Protein AF-A0A7V0WWK1-F1 (afdb_monomer)

Radius of gyration: 15.87 Å; Cα contacts (8 Å, |Δi|>4): 48; chains: 1; bounding box: 33×37×34 Å

Structure (mmCIF, N/CA/C/O backbone):
data_AF-A0A7V0WWK1-F1
#
_entry.id   AF-A0A7V0WWK1-F1
#
loop_
_atom_site.group_PDB
_atom_site.id
_atom_site.type_symbol
_atom_site.label_atom_id
_atom_site.label_alt_id
_atom_site.label_comp_id
_atom_site.label_asym_id
_atom_site.label_entity_id
_atom_site.label_seq_id
_atom_site.pdbx_PDB_ins_code
_atom_site.Cartn_x
_atom_site.Cartn_y
_atom_site.Cartn_z
_atom_site.occupancy
_atom_site.B_iso_or_equiv
_atom_site.auth_seq_id
_atom_site.auth_comp_id
_atom_site.auth_asym_id
_atom_site.auth_atom_id
_atom_site.pdbx_PDB_model_num
ATOM 1 N N . MET A 1 1 ? 6.392 -11.958 -15.839 1.00 53.50 1 MET A N 1
ATOM 2 C CA . MET A 1 1 ? 5.020 -11.623 -15.401 1.00 53.50 1 MET A CA 1
ATOM 3 C C . MET A 1 1 ? 5.104 -10.269 -14.720 1.00 53.50 1 MET A C 1
ATOM 5 O O . MET A 1 1 ? 5.852 -10.168 -13.760 1.00 53.50 1 MET A O 1
ATOM 9 N N . ALA A 1 2 ? 4.461 -9.237 -15.269 1.00 75.31 2 ALA A N 1
ATOM 10 C CA . ALA A 1 2 ? 4.478 -7.888 -14.700 1.00 75.31 2 ALA A CA 1
ATOM 11 C C . ALA A 1 2 ? 3.256 -7.712 -13.789 1.00 75.31 2 ALA A C 1
ATOM 13 O O . ALA A 1 2 ? 2.148 -8.085 -14.176 1.00 75.31 2 ALA A O 1
ATOM 14 N N . ALA A 1 3 ? 3.459 -7.199 -12.577 1.00 78.12 3 ALA A N 1
ATOM 15 C CA . ALA A 1 3 ? 2.368 -6.890 -11.658 1.00 78.12 3 ALA A CA 1
ATOM 16 C C . ALA A 1 3 ? 1.916 -5.440 -11.876 1.00 78.12 3 ALA A C 1
ATOM 18 O O . ALA A 1 3 ? 2.746 -4.544 -12.011 1.00 78.12 3 ALA A O 1
ATOM 19 N N . HIS A 1 4 ? 0.602 -5.215 -11.885 1.00 85.19 4 HIS A N 1
ATOM 20 C CA . HIS A 1 4 ? -0.000 -3.881 -11.891 1.00 85.19 4 HIS A CA 1
ATOM 21 C C . HIS A 1 4 ? -0.736 -3.689 -10.572 1.00 85.19 4 HIS A C 1
ATOM 23 O O . HIS A 1 4 ? -1.732 -4.365 -10.307 1.00 85.19 4 HIS A O 1
ATOM 29 N N . ILE A 1 5 ? -0.217 -2.814 -9.718 1.00 87.88 5 ILE A N 1
ATOM 30 C CA . ILE A 1 5 ? -0.711 -2.643 -8.351 1.00 87.88 5 ILE A CA 1
ATOM 31 C C . ILE A 1 5 ? -1.198 -1.209 -8.183 1.00 87.88 5 ILE A C 1
ATOM 33 O O . ILE A 1 5 ? -0.504 -0.253 -8.521 1.00 87.88 5 ILE A O 1
ATOM 37 N N . HIS A 1 6 ? -2.395 -1.050 -7.626 1.00 91.38 6 HIS A N 1
ATOM 38 C CA . HIS A 1 6 ? -2.895 0.252 -7.199 1.00 91.38 6 HIS A CA 1
ATOM 39 C C . HIS A 1 6 ? -2.480 0.488 -5.751 1.00 91.38 6 HIS A C 1
ATOM 41 O O . HIS A 1 6 ? -2.643 -0.392 -4.903 1.00 91.38 6 HIS A O 1
ATOM 47 N N . SER A 1 7 ? -1.966 1.676 -5.455 1.00 89.94 7 SER A N 1
ATOM 48 C CA . SER A 1 7 ? -1.609 2.072 -4.098 1.00 89.94 7 SER A CA 1
ATOM 49 C C . SER A 1 7 ? -2.221 3.421 -3.741 1.00 89.94 7 SER A C 1
ATOM 51 O O . SER A 1 7 ? -2.464 4.270 -4.597 1.00 89.94 7 SER A O 1
ATOM 53 N N . ALA A 1 8 ? -2.490 3.610 -2.452 1.00 92.94 8 ALA A N 1
ATOM 54 C CA . ALA A 1 8 ? -2.926 4.876 -1.886 1.00 92.94 8 ALA A CA 1
ATOM 55 C C . ALA A 1 8 ? -1.954 5.270 -0.773 1.00 92.94 8 ALA A C 1
ATOM 57 O O . ALA A 1 8 ? -1.624 4.460 0.096 1.00 92.94 8 ALA A O 1
ATOM 58 N N . VAL A 1 9 ? -1.476 6.509 -0.821 1.00 92.62 9 VAL A N 1
ATOM 59 C CA . VAL A 1 9 ? -0.532 7.065 0.149 1.00 92.62 9 VAL A CA 1
ATOM 60 C C . VAL A 1 9 ? -1.328 7.821 1.199 1.00 92.62 9 VAL A C 1
ATOM 62 O O . VAL A 1 9 ? -2.078 8.727 0.859 1.00 92.62 9 VAL A O 1
ATOM 65 N N . PHE A 1 10 ? -1.151 7.485 2.471 1.00 93.69 10 PHE A N 1
ATOM 66 C CA . PHE A 1 10 ? -1.786 8.171 3.598 1.00 93.69 10 PHE A CA 1
ATOM 67 C C . PHE A 1 10 ? -0.734 8.933 4.413 1.00 93.69 10 PHE A C 1
ATOM 69 O O . PHE A 1 10 ? 0.451 8.586 4.344 1.00 93.69 10 PHE A O 1
ATOM 76 N N . PRO A 1 11 ? -1.122 9.948 5.210 1.00 94.00 11 PRO A N 1
ATOM 77 C CA . PRO A 1 11 ? -0.215 10.540 6.188 1.00 94.00 11 PRO A CA 1
ATOM 78 C C . PRO A 1 11 ? 0.379 9.478 7.116 1.00 94.00 11 PRO A C 1
ATOM 80 O O . PRO A 1 11 ? -0.268 8.471 7.409 1.00 94.00 11 PRO A O 1
ATOM 83 N N . TYR A 1 12 ? 1.608 9.711 7.586 1.00 89.31 12 TYR A N 1
ATOM 84 C CA . TYR A 1 12 ? 2.332 8.738 8.401 1.00 89.31 12 TYR A CA 1
ATOM 85 C C . TYR A 1 12 ? 1.508 8.293 9.615 1.00 89.31 12 TYR A C 1
ATOM 87 O O . TYR A 1 12 ? 1.117 9.097 10.463 1.00 89.31 12 TYR A O 1
ATOM 95 N N . GLN A 1 13 ? 1.277 6.985 9.695 1.00 85.44 13 GLN A N 1
ATOM 96 C CA . GLN A 1 13 ? 0.574 6.323 10.782 1.00 85.44 13 GLN A CA 1
ATOM 97 C C . GLN A 1 13 ? 1.496 5.233 11.336 1.00 85.44 13 GLN A C 1
ATOM 99 O O . GLN A 1 13 ? 1.912 4.358 10.573 1.00 85.44 13 GLN A O 1
ATOM 104 N N . PRO A 1 14 ? 1.824 5.242 12.640 1.00 85.38 14 PRO A N 1
ATOM 105 C CA . PRO A 1 14 ? 2.644 4.193 13.227 1.00 85.38 14 PRO A CA 1
ATOM 106 C C . PRO A 1 14 ? 1.998 2.816 13.034 1.00 85.38 14 PRO A C 1
ATOM 108 O O . PRO A 1 14 ? 0.831 2.604 13.394 1.00 85.38 14 PRO A O 1
ATOM 111 N N . LEU A 1 15 ? 2.778 1.889 12.479 1.00 84.31 15 LEU A N 1
ATOM 112 C CA . LEU A 1 15 ? 2.423 0.480 12.359 1.00 84.31 15 LEU A CA 1
ATOM 113 C C . LEU A 1 15 ? 2.806 -0.230 13.662 1.00 84.31 15 LEU A C 1
ATOM 115 O O . LEU A 1 15 ? 3.907 -0.031 14.175 1.00 84.31 15 LEU A O 1
ATOM 119 N N . GLN A 1 16 ? 1.907 -1.045 14.207 1.00 85.62 16 GLN A N 1
ATOM 120 C CA . GLN A 1 16 ? 2.205 -1.797 15.424 1.00 85.62 16 GLN A CA 1
ATOM 121 C C . GLN A 1 16 ? 3.230 -2.904 15.158 1.00 85.62 16 GLN A C 1
ATOM 123 O O . GLN A 1 16 ? 3.232 -3.522 14.093 1.00 85.62 16 GLN A O 1
ATOM 128 N N . THR A 1 17 ? 4.073 -3.184 16.148 1.00 87.25 17 THR A N 1
ATOM 129 C CA . THR A 1 17 ? 4.974 -4.339 16.118 1.00 87.25 17 THR A CA 1
ATOM 130 C C . THR A 1 17 ? 4.177 -5.638 16.274 1.00 87.25 17 THR A C 1
ATOM 132 O O . THR A 1 17 ? 3.182 -5.682 16.995 1.00 87.25 17 THR A O 1
ATOM 135 N N . GLY A 1 18 ? 4.640 -6.722 15.648 1.00 88.88 18 GLY A N 1
ATOM 136 C CA . GLY A 1 18 ? 4.046 -8.052 15.800 1.00 88.88 18 GLY A CA 1
ATOM 137 C C . GLY A 1 18 ? 2.909 -8.317 14.813 1.00 88.88 18 GLY A C 1
ATOM 138 O O . GLY A 1 18 ? 3.006 -7.962 13.641 1.00 88.88 18 GLY A O 1
ATOM 139 N N . ARG A 1 19 ? 1.847 -9.000 15.263 1.00 88.94 19 ARG A N 1
ATOM 140 C CA . ARG A 1 19 ? 0.713 -9.351 14.396 1.00 88.94 19 ARG A CA 1
ATOM 141 C C . ARG A 1 19 ? -0.070 -8.094 14.023 1.00 88.94 19 ARG A C 1
ATOM 143 O O . ARG A 1 19 ? -0.569 -7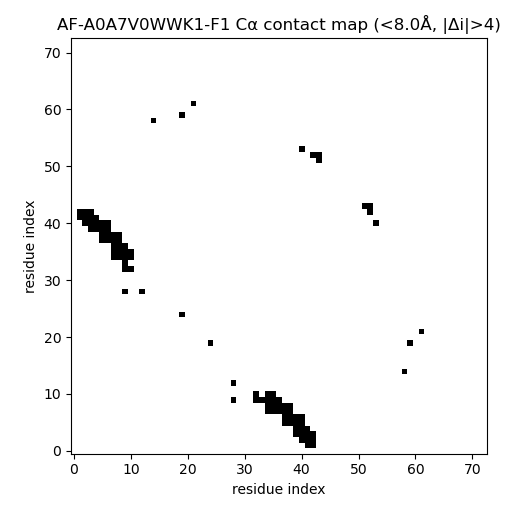.382 14.891 1.00 88.94 19 ARG A O 1
ATOM 150 N N . ILE A 1 20 ? -0.236 -7.869 12.725 1.00 92.31 20 ILE A N 1
ATOM 151 C CA . ILE A 1 20 ? -1.022 -6.759 12.188 1.00 92.31 20 ILE A CA 1
ATOM 152 C C . ILE A 1 20 ? -2.323 -7.336 11.628 1.00 92.31 20 ILE A C 1
ATOM 154 O O . ILE A 1 20 ? -2.320 -8.109 10.669 1.00 92.31 20 ILE A O 1
ATOM 158 N N . GLU A 1 21 ? -3.435 -6.995 12.274 1.00 92.38 21 GLU A N 1
ATOM 159 C CA . GLU A 1 21 ? -4.769 -7.429 11.857 1.00 92.38 21 GLU A CA 1
ATOM 160 C C . GLU A 1 21 ? -5.237 -6.625 10.646 1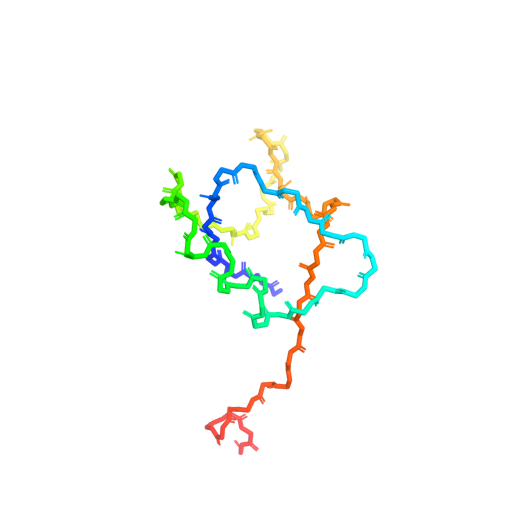.00 92.38 21 GLU A C 1
ATOM 162 O O . GLU A 1 21 ? -5.273 -5.394 10.707 1.00 92.38 21 GLU A O 1
ATOM 167 N N . LEU A 1 22 ? -5.603 -7.308 9.559 1.00 92.31 22 LEU A N 1
ATOM 168 C CA . LEU A 1 22 ? -5.958 -6.668 8.290 1.00 92.31 22 LEU A CA 1
ATOM 169 C C . LEU A 1 22 ? -7.154 -5.731 8.467 1.00 92.31 22 LEU A C 1
ATOM 171 O O . LEU A 1 22 ? -7.049 -4.535 8.204 1.00 92.31 22 LEU A O 1
ATOM 175 N N . SER A 1 23 ? -8.274 -6.262 8.958 1.00 93.69 23 SER A N 1
ATOM 176 C CA . SER A 1 23 ? -9.538 -5.524 9.037 1.00 93.69 23 SER A CA 1
ATOM 177 C C . SER A 1 23 ? -9.426 -4.297 9.939 1.00 93.69 23 SER A C 1
ATOM 179 O O . SER A 1 23 ? -9.812 -3.199 9.543 1.00 93.69 23 SER A O 1
ATOM 181 N N . ALA A 1 24 ? -8.833 -4.461 11.125 1.00 92.62 24 ALA A N 1
ATOM 182 C CA . ALA A 1 24 ? -8.624 -3.362 12.064 1.00 92.62 24 ALA A CA 1
ATOM 183 C C . ALA A 1 24 ? -7.675 -2.290 11.495 1.00 92.62 24 ALA A C 1
ATOM 185 O O . ALA A 1 24 ? -7.907 -1.094 11.674 1.00 92.62 24 ALA A O 1
ATOM 186 N N . THR A 1 25 ? -6.628 -2.704 10.773 1.00 92.19 25 THR A N 1
ATOM 187 C CA . THR A 1 25 ? -5.652 -1.780 10.172 1.00 92.19 25 THR A CA 1
ATOM 188 C C . THR A 1 25 ? -6.263 -0.976 9.033 1.00 92.19 25 THR A C 1
ATOM 190 O O . THR A 1 25 ? -6.109 0.243 9.004 1.00 92.19 25 THR A O 1
ATOM 193 N N . ILE A 1 26 ? -7.002 -1.630 8.133 1.00 91.56 26 ILE A N 1
ATOM 194 C CA . ILE A 1 26 ? -7.699 -0.960 7.031 1.00 91.56 26 ILE A CA 1
ATOM 195 C C . ILE A 1 26 ? -8.715 0.042 7.586 1.00 91.56 26 ILE A C 1
ATOM 197 O O . ILE A 1 26 ? -8.684 1.208 7.201 1.00 91.56 26 ILE A O 1
ATOM 201 N N . GLN A 1 27 ? -9.544 -0.354 8.558 1.00 93.38 27 GLN A N 1
ATOM 202 C CA . GLN A 1 27 ? -10.493 0.568 9.192 1.00 93.38 27 GLN A CA 1
ATOM 203 C C . GLN A 1 27 ? -9.795 1.782 9.812 1.00 93.38 27 GLN A C 1
ATOM 205 O O . GLN A 1 27 ? -10.221 2.911 9.589 1.00 93.38 27 GLN A O 1
ATOM 210 N N . LYS A 1 28 ? -8.700 1.572 10.553 1.00 91.56 28 LYS A N 1
ATOM 211 C CA . LYS A 1 28 ? -7.925 2.668 11.150 1.00 91.56 28 LYS A CA 1
ATOM 212 C C . LYS A 1 28 ? -7.412 3.653 10.095 1.00 91.56 28 LYS A C 1
ATOM 214 O O . LYS A 1 28 ? -7.523 4.857 10.301 1.00 91.56 28 LYS A O 1
ATOM 219 N N . ILE A 1 29 ? -6.854 3.151 8.991 1.00 92.06 29 ILE A N 1
ATOM 220 C CA . ILE A 1 29 ? -6.297 3.986 7.918 1.00 92.06 29 ILE A CA 1
ATOM 221 C C . ILE A 1 29 ? -7.400 4.823 7.258 1.00 92.06 29 ILE A C 1
ATOM 223 O O . ILE A 1 29 ? -7.243 6.034 7.122 1.00 92.06 29 ILE A O 1
ATOM 227 N N . PHE A 1 30 ? -8.529 4.204 6.903 1.00 91.75 30 PHE A N 1
ATOM 228 C CA . PHE A 1 30 ? -9.625 4.888 6.204 1.00 91.75 30 PHE A CA 1
ATOM 229 C C . PHE A 1 30 ? -10.477 5.796 7.103 1.00 91.75 30 PHE A C 1
ATOM 231 O O . PHE A 1 30 ? -11.092 6.728 6.596 1.00 91.75 30 PHE A O 1
ATOM 238 N N . ASN A 1 31 ? -10.480 5.574 8.420 1.00 93.75 31 ASN A N 1
ATOM 239 C CA . ASN A 1 31 ? -11.094 6.489 9.391 1.00 93.75 31 ASN A CA 1
ATOM 240 C C . ASN A 1 31 ? -10.168 7.660 9.782 1.00 93.75 31 ASN A C 1
ATOM 242 O O . ASN A 1 31 ? -10.551 8.506 10.591 1.00 93.75 31 ASN A O 1
ATOM 246 N N . GLY A 1 32 ? -8.937 7.685 9.263 1.00 90.38 32 GLY A N 1
ATOM 247 C CA . GLY A 1 32 ? -7.974 8.759 9.468 1.00 90.38 32 GLY A CA 1
ATOM 248 C C . GLY A 1 32 ? -8.121 9.905 8.458 1.00 90.38 32 GLY A C 1
ATOM 249 O O . GLY A 1 32 ? -9.150 10.049 7.798 1.00 90.38 32 GLY A O 1
ATOM 250 N N . PRO A 1 33 ? -7.081 10.747 8.322 1.00 93.81 33 PRO A N 1
ATOM 251 C CA . PRO A 1 33 ? -7.035 11.763 7.278 1.00 93.81 33 PRO A CA 1
ATOM 252 C C . PRO A 1 33 ? -7.112 11.152 5.873 1.00 93.81 33 PRO A C 1
ATOM 254 O O . PRO A 1 33 ? -6.656 10.031 5.643 1.00 93.81 33 PRO A O 1
ATOM 257 N N . ALA A 1 34 ? -7.625 11.934 4.923 1.00 93.44 34 ALA A N 1
ATOM 258 C CA . ALA A 1 34 ? -7.716 11.540 3.522 1.00 93.44 34 ALA A CA 1
ATOM 259 C C . ALA A 1 34 ? -6.343 11.146 2.924 1.00 93.44 34 ALA A C 1
ATOM 261 O O . ALA A 1 34 ? -5.306 11.664 3.361 1.00 93.44 34 ALA A O 1
ATOM 262 N N . PRO A 1 35 ? -6.318 10.257 1.912 1.00 95.25 35 PRO A N 1
ATOM 263 C CA . PRO A 1 35 ? -5.089 9.909 1.212 1.00 95.25 35 PRO A CA 1
ATOM 264 C C . PRO A 1 35 ? -4.468 11.141 0.542 1.00 95.25 35 PRO A C 1
ATOM 266 O O . PRO A 1 35 ? -5.159 11.994 -0.011 1.00 95.25 35 PRO A O 1
ATOM 269 N N . LEU A 1 36 ? -3.141 11.205 0.580 1.00 96.25 36 LEU A N 1
ATOM 270 C CA . LEU A 1 36 ? -2.317 12.234 -0.050 1.00 96.25 36 LEU A CA 1
ATOM 271 C C . LEU A 1 36 ? -2.196 12.025 -1.563 1.00 96.25 36 LEU A C 1
ATOM 273 O O . LEU A 1 36 ? -2.065 12.991 -2.308 1.00 96.25 36 LEU A O 1
ATOM 277 N N . ALA A 1 37 ? -2.202 10.767 -2.012 1.00 93.88 37 ALA A N 1
ATOM 278 C CA . ALA A 1 37 ? -2.066 10.404 -3.418 1.00 93.88 37 ALA A CA 1
ATOM 279 C C . ALA A 1 37 ? -2.610 8.997 -3.694 1.00 93.88 37 ALA A C 1
ATOM 281 O O . ALA A 1 37 ? -2.672 8.153 -2.798 1.00 93.88 37 ALA A O 1
ATOM 282 N N . VAL A 1 38 ? -2.929 8.735 -4.960 1.00 93.44 38 VAL A N 1
ATOM 283 C CA . VAL A 1 38 ? -3.165 7.395 -5.509 1.00 93.44 38 VAL A CA 1
ATOM 284 C C . VAL A 1 38 ? -2.136 7.169 -6.609 1.00 93.44 38 VAL A C 1
ATOM 286 O O . VAL A 1 38 ? -1.906 8.061 -7.426 1.00 93.44 38 VAL A O 1
ATOM 289 N N . MET A 1 39 ? -1.490 6.006 -6.614 1.00 90.00 39 MET A N 1
ATOM 290 C CA . MET A 1 39 ? -0.405 5.691 -7.539 1.00 90.00 39 MET A CA 1
ATOM 291 C C . MET A 1 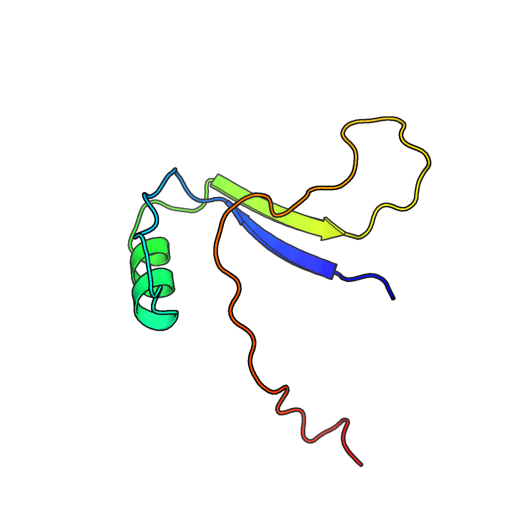39 ? -0.618 4.328 -8.196 1.00 90.00 39 MET A C 1
ATOM 293 O O . MET A 1 39 ? -1.197 3.410 -7.615 1.00 90.00 39 MET A O 1
ATOM 297 N N . HIS A 1 40 ? -0.092 4.199 -9.411 1.00 88.19 40 HIS A N 1
ATOM 298 C CA . HIS A 1 40 ? 0.112 2.914 -10.062 1.00 88.19 40 HIS A CA 1
ATOM 299 C C . HIS A 1 40 ? 1.554 2.478 -9.820 1.00 88.19 40 HIS A C 1
ATOM 301 O O . HIS A 1 40 ? 2.486 3.210 -10.157 1.00 88.19 40 HIS A O 1
ATOM 307 N N . LEU A 1 41 ? 1.735 1.299 -9.235 1.00 84.06 41 LEU A N 1
ATOM 308 C CA . LEU A 1 41 ? 3.021 0.621 -9.181 1.00 84.06 41 LEU A CA 1
ATOM 309 C C . LEU A 1 41 ? 3.046 -0.402 -10.310 1.00 84.06 41 LEU A C 1
ATOM 311 O O . LEU A 1 41 ? 2.213 -1.310 -10.365 1.00 84.06 41 LEU A O 1
ATOM 315 N N . VAL A 1 42 ? 3.995 -0.211 -11.213 1.00 83.19 42 VAL A N 1
ATOM 316 C CA . VAL A 1 42 ? 4.216 -1.052 -12.384 1.00 83.19 42 VAL A CA 1
ATOM 317 C C . VAL A 1 42 ? 5.632 -1.599 -12.324 1.00 83.19 42 VAL A C 1
ATOM 319 O O . VAL A 1 42 ? 6.520 -0.961 -11.758 1.00 83.19 42 VAL A O 1
ATOM 322 N N . THR A 1 43 ? 5.837 -2.781 -12.891 1.00 83.19 43 THR A N 1
ATOM 323 C CA . THR A 1 43 ? 7.186 -3.293 -13.148 1.00 83.19 43 THR A CA 1
ATOM 324 C C . THR A 1 43 ? 7.889 -2.364 -14.139 1.00 83.19 43 THR A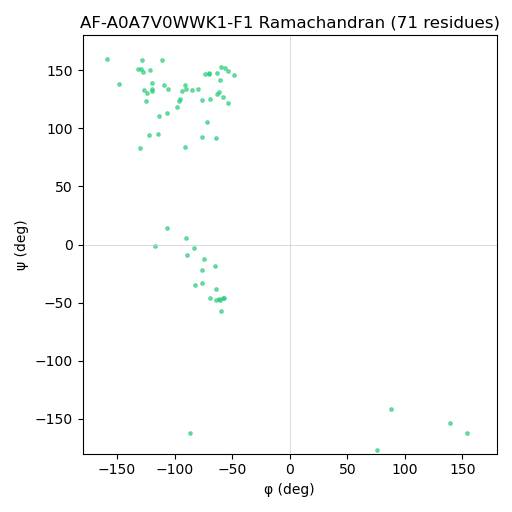 C 1
ATOM 326 O O . THR A 1 43 ? 7.307 -2.041 -15.178 1.00 83.19 43 THR A O 1
ATOM 329 N N . ASP A 1 44 ? 9.106 -1.930 -13.8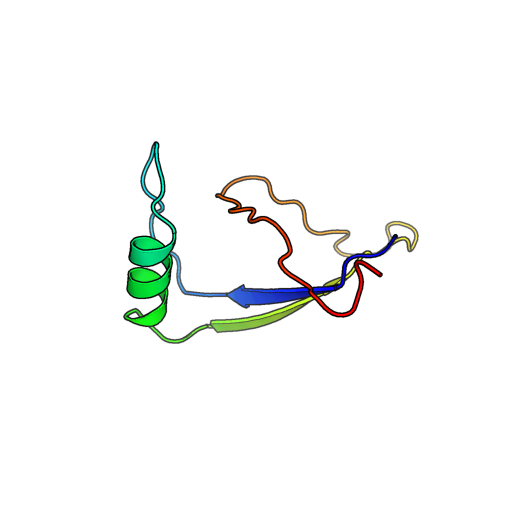15 1.00 79.06 44 ASP A N 1
ATOM 330 C CA . ASP A 1 44 ? 9.912 -1.050 -14.663 1.00 79.06 44 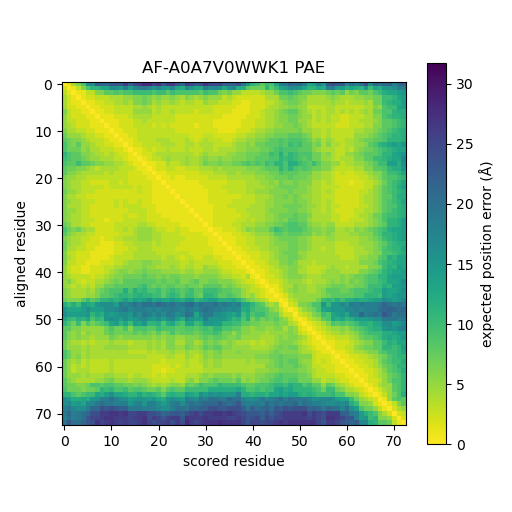ASP A CA 1
ATOM 331 C C . ASP A 1 44 ? 11.243 -1.739 -14.977 1.00 79.06 44 ASP A C 1
ATOM 333 O O . ASP A 1 44 ? 12.201 -1.679 -14.212 1.00 79.06 44 ASP A O 1
ATOM 337 N N . ASP A 1 45 ? 11.281 -2.425 -16.119 1.00 80.12 45 ASP A N 1
ATOM 338 C CA . ASP A 1 45 ? 12.436 -3.179 -16.611 1.00 80.12 45 ASP A CA 1
ATOM 339 C C . ASP A 1 45 ? 13.374 -2.345 -17.497 1.00 80.12 45 ASP A C 1
ATOM 341 O O . ASP A 1 45 ? 14.345 -2.865 -18.062 1.00 80.12 45 ASP A O 1
ATOM 345 N N . ARG A 1 46 ? 13.109 -1.039 -17.626 1.00 81.44 46 ARG A N 1
ATOM 346 C CA . ARG A 1 46 ? 13.995 -0.131 -18.352 1.00 81.44 46 ARG A CA 1
ATOM 347 C C . ARG A 1 46 ? 15.353 -0.082 -17.634 1.00 81.44 46 ARG A C 1
ATOM 349 O O . ARG A 1 46 ? 15.402 -0.170 -16.406 1.00 81.44 46 ARG A O 1
ATOM 356 N N . PRO A 1 47 ? 16.476 0.095 -18.363 1.00 82.06 47 PRO A N 1
ATOM 357 C CA . PRO A 1 47 ? 17.774 0.342 -17.735 1.00 82.06 47 PRO A CA 1
ATOM 358 C C . PRO A 1 47 ? 17.651 1.450 -16.685 1.00 82.06 47 PRO A C 1
ATOM 360 O O . PRO A 1 47 ? 16.858 2.368 -16.878 1.00 82.06 47 PRO A O 1
ATOM 363 N N . VAL A 1 48 ? 18.410 1.387 -15.585 1.00 74.31 48 VAL A N 1
ATOM 364 C CA . VAL A 1 48 ? 18.323 2.396 -14.514 1.00 74.31 48 VAL A CA 1
ATOM 365 C C . VAL A 1 48 ? 18.763 3.764 -15.050 1.00 74.31 48 VAL A C 1
ATOM 367 O O . VAL A 1 48 ? 19.936 4.127 -15.038 1.00 74.31 48 VAL A O 1
ATOM 370 N N . ILE A 1 49 ? 17.787 4.521 -15.537 1.00 68.81 49 ILE A N 1
ATOM 371 C CA . ILE A 1 49 ? 17.867 5.920 -15.944 1.00 68.81 49 ILE A CA 1
ATOM 372 C C . ILE A 1 49 ? 16.699 6.630 -15.251 1.00 68.81 49 ILE A C 1
ATOM 374 O O . ILE A 1 49 ? 15.614 6.760 -15.808 1.00 68.81 49 ILE A O 1
ATOM 378 N N . GLY A 1 50 ? 16.890 7.027 -13.987 1.00 67.62 50 GLY A N 1
ATOM 379 C CA . GLY A 1 50 ? 15.862 7.690 -13.172 1.00 67.62 50 GLY A CA 1
ATOM 380 C C . GLY A 1 50 ? 15.818 7.214 -11.715 1.00 67.62 50 GLY A C 1
ATOM 381 O O . GLY A 1 50 ? 16.826 6.770 -11.175 1.00 67.62 50 GLY A O 1
ATOM 382 N N . LEU A 1 51 ? 14.644 7.327 -11.077 1.00 68.50 51 LEU A N 1
ATOM 383 C CA . LEU A 1 51 ? 14.419 6.997 -9.655 1.00 68.50 51 LEU A CA 1
ATOM 384 C C . LEU A 1 51 ? 14.381 5.484 -9.348 1.00 68.50 51 LEU A C 1
ATOM 386 O O . LEU A 1 51 ? 14.471 5.113 -8.181 1.00 68.50 51 LEU A O 1
ATOM 390 N N . GLY A 1 52 ? 14.287 4.630 -10.373 1.00 73.44 52 GLY A N 1
ATOM 391 C CA . GLY A 1 52 ? 14.289 3.169 -10.238 1.00 73.44 52 GLY A CA 1
ATOM 392 C C . GLY A 1 52 ? 12.972 2.567 -9.730 1.00 73.44 52 GLY A C 1
ATOM 393 O O . GLY A 1 52 ? 11.974 3.263 -9.540 1.00 73.44 52 GLY A O 1
ATOM 394 N N . GLU A 1 53 ? 12.974 1.248 -9.529 1.00 77.00 53 GLU A N 1
ATOM 395 C CA . GLU A 1 53 ? 11.831 0.507 -8.991 1.00 77.00 53 GLU A CA 1
ATOM 396 C C . GLU A 1 53 ? 11.647 0.745 -7.485 1.00 77.00 53 GLU A C 1
ATOM 398 O O . GLU A 1 53 ? 12.602 0.899 -6.720 1.00 77.00 53 GLU A O 1
ATOM 403 N N . SER A 1 54 ? 10.390 0.737 -7.036 1.00 78.69 54 SER A N 1
ATOM 404 C CA . SER A 1 54 ? 10.075 0.791 -5.607 1.00 78.69 54 SER A CA 1
ATOM 405 C C . SER A 1 54 ? 10.247 -0.582 -4.963 1.00 78.69 54 SER A C 1
ATOM 407 O O . SER A 1 54 ? 9.719 -1.576 -5.453 1.00 78.69 54 SER A O 1
ATOM 409 N N . ALA A 1 55 ? 10.910 -0.623 -3.808 1.00 79.00 55 ALA A N 1
ATOM 410 C CA . ALA A 1 55 ? 11.039 -1.828 -2.996 1.00 79.00 55 ALA A CA 1
ATOM 411 C C . ALA A 1 55 ? 10.217 -1.716 -1.704 1.00 79.00 55 ALA A C 1
ATOM 413 O O . ALA A 1 55 ? 10.261 -0.699 -1.007 1.00 79.00 55 ALA A O 1
ATOM 414 N N . LEU A 1 56 ? 9.515 -2.790 -1.332 1.00 81.31 56 LEU A N 1
ATOM 415 C CA . LEU A 1 56 ? 8.914 -2.907 -0.003 1.00 81.31 56 LEU A CA 1
ATOM 416 C C . LEU A 1 56 ? 10.011 -3.235 1.021 1.00 81.31 56 LEU A C 1
ATOM 418 O O . LEU A 1 56 ? 10.334 -4.397 1.248 1.00 81.31 56 LEU A O 1
ATOM 422 N N . VAL A 1 57 ? 10.593 -2.207 1.643 1.00 84.88 57 VAL A N 1
ATOM 423 C CA . VAL A 1 57 ? 11.666 -2.381 2.645 1.00 84.88 57 VAL A CA 1
ATOM 424 C C . VAL A 1 57 ? 11.101 -2.701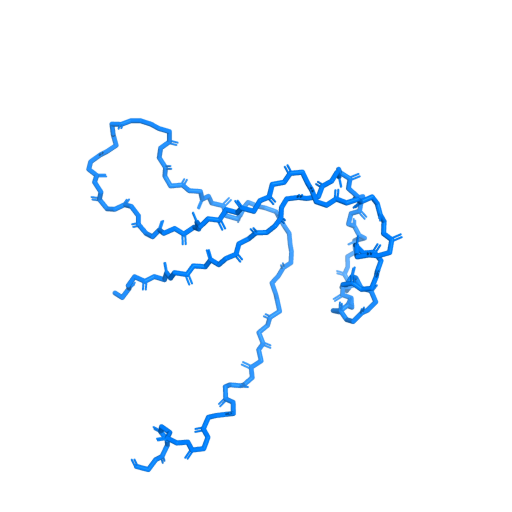 4.034 1.00 84.88 57 VAL A C 1
ATOM 426 O O . VAL A 1 57 ? 11.707 -3.444 4.804 1.00 84.88 57 VAL A O 1
ATOM 429 N N . ARG A 1 58 ? 9.943 -2.121 4.383 1.00 82.94 58 ARG A N 1
ATOM 430 C CA . ARG A 1 58 ? 9.265 -2.288 5.680 1.00 82.94 58 ARG A CA 1
ATOM 431 C C . ARG A 1 58 ? 7.754 -2.205 5.501 1.00 82.94 58 ARG A C 1
ATOM 433 O O . ARG A 1 58 ? 7.274 -1.320 4.799 1.00 82.94 58 ARG A O 1
ATOM 440 N N . GLY A 1 59 ? 7.014 -3.077 6.179 1.00 86.44 59 GLY A N 1
ATOM 441 C CA . GLY A 1 59 ? 5.554 -3.065 6.174 1.00 86.44 59 GLY A CA 1
ATOM 442 C C . GLY A 1 59 ? 4.960 -4.440 6.453 1.00 86.44 59 GLY A C 1
ATOM 443 O O . GLY A 1 59 ? 5.642 -5.333 6.954 1.00 86.44 59 GLY A O 1
ATOM 444 N N . ALA A 1 60 ? 3.688 -4.596 6.103 1.00 87.88 60 ALA A N 1
ATOM 445 C CA . ALA A 1 60 ? 2.990 -5.872 6.086 1.00 87.88 60 ALA A CA 1
ATOM 446 C C . ALA A 1 60 ? 2.335 -6.088 4.724 1.00 87.88 60 ALA A C 1
ATOM 448 O O . ALA A 1 60 ? 1.903 -5.136 4.076 1.00 87.88 60 ALA A O 1
ATOM 449 N N . ALA A 1 61 ? 2.248 -7.352 4.324 1.00 88.56 61 ALA A N 1
ATOM 450 C CA . ALA A 1 61 ? 1.472 -7.796 3.181 1.00 88.56 61 ALA A CA 1
ATOM 451 C C . ALA A 1 61 ? 0.543 -8.919 3.646 1.00 88.56 61 ALA A C 1
ATOM 453 O O . ALA A 1 61 ? 0.973 -9.835 4.351 1.00 88.56 61 ALA A O 1
ATOM 454 N N . TRP A 1 62 ? -0.727 -8.835 3.262 1.00 90.00 62 TRP A N 1
ATOM 455 C CA . TRP A 1 62 ? -1.701 -9.897 3.484 1.00 90.00 62 TRP A CA 1
ATOM 456 C C . TRP A 1 62 ? -1.970 -10.599 2.162 1.00 90.00 62 TRP A C 1
ATOM 458 O O . TRP A 1 62 ? -2.197 -9.949 1.144 1.00 90.00 62 TRP A O 1
ATOM 468 N N . PHE A 1 63 ? -1.962 -11.926 2.196 1.00 89.19 63 PHE A N 1
ATOM 469 C CA . PHE A 1 63 ? -2.246 -12.777 1.049 1.00 89.19 63 PHE A CA 1
ATOM 470 C C . PHE A 1 63 ? -3.464 -13.632 1.376 1.00 89.19 63 PHE A C 1
ATOM 472 O O . PHE A 1 63 ? -3.605 -14.123 2.498 1.00 89.19 63 PHE A O 1
ATOM 479 N N . GLY A 1 64 ? -4.343 -13.800 0.398 1.00 88.38 64 GLY A N 1
ATOM 480 C CA . GLY A 1 64 ? -5.510 -14.666 0.488 1.00 88.38 64 GLY A CA 1
ATOM 481 C C . GLY A 1 64 ? -5.544 -15.612 -0.699 1.00 88.38 64 GLY A C 1
ATOM 482 O O . GLY A 1 64 ? -4.939 -15.345 -1.737 1.00 88.38 64 GLY A O 1
ATOM 483 N N . VAL A 1 65 ? -6.257 -16.723 -0.545 1.00 87.25 65 VAL A N 1
ATOM 484 C CA . VAL A 1 65 ? -6.574 -17.589 -1.680 1.00 87.25 65 VAL A CA 1
ATOM 485 C C . VAL A 1 65 ? -7.401 -16.811 -2.696 1.00 87.25 65 VAL A C 1
ATOM 487 O O . VAL A 1 65 ? -8.394 -16.173 -2.347 1.00 87.25 65 VAL A O 1
ATOM 490 N N . LEU A 1 66 ? -6.993 -16.884 -3.961 1.00 82.62 66 LEU A N 1
ATOM 491 C CA . LEU A 1 66 ? -7.783 -16.352 -5.057 1.00 82.62 66 LEU A CA 1
ATOM 492 C C . LEU A 1 66 ? -8.995 -17.267 -5.261 1.00 82.62 66 LEU A C 1
ATOM 494 O O . LEU A 1 66 ? -8.864 -18.375 -5.776 1.00 82.62 66 LEU A O 1
ATOM 498 N N . GLN A 1 67 ? -10.172 -16.810 -4.846 1.00 80.44 67 GLN A N 1
ATOM 499 C CA . GLN A 1 67 ? -11.432 -17.483 -5.149 1.00 80.44 67 GLN A CA 1
ATOM 500 C C . GLN A 1 67 ? -11.985 -16.899 -6.446 1.00 80.44 67 GLN A C 1
ATOM 502 O O . GLN A 1 67 ? -12.778 -15.963 -6.426 1.00 80.44 67 GLN A O 1
ATOM 507 N N . ASN A 1 68 ? -11.507 -17.420 -7.576 1.00 72.06 68 ASN A N 1
ATOM 508 C CA . ASN A 1 68 ? -12.014 -17.047 -8.891 1.00 72.06 68 ASN A CA 1
ATOM 509 C C . ASN A 1 68 ? -12.704 -18.255 -9.548 1.00 72.06 68 ASN A C 1
ATOM 511 O O . ASN A 1 68 ? -12.014 -19.086 -10.143 1.00 72.06 68 ASN A O 1
ATOM 515 N N . PRO A 1 69 ? -14.038 -18.386 -9.429 1.00 64.62 69 PRO A N 1
ATOM 516 C CA . PRO A 1 69 ? -14.764 -19.518 -10.001 1.00 64.62 69 PRO A CA 1
ATOM 517 C C . PRO A 1 69 ? -14.718 -19.560 -11.537 1.00 64.62 69 PRO A C 1
ATOM 519 O O . PRO A 1 69 ? -14.946 -20.621 -12.103 1.00 64.62 69 PRO A O 1
ATOM 522 N N . GLU A 1 70 ? -14.388 -18.456 -12.213 1.00 64.62 70 GLU A N 1
ATOM 523 C CA . GLU A 1 70 ? -14.387 -18.367 -13.682 1.00 64.62 70 GLU A CA 1
ATOM 524 C C . GLU A 1 70 ? -13.050 -18.768 -14.335 1.00 64.62 70 GLU A C 1
ATOM 526 O O . GLU A 1 70 ? -12.981 -18.892 -15.552 1.00 64.62 70 GLU A O 1
ATOM 531 N N . VAL A 1 71 ? -11.979 -18.980 -13.555 1.00 58.06 71 VAL A N 1
ATOM 532 C CA . VAL A 1 71 ? -10.616 -19.252 -14.079 1.00 58.06 71 VAL A CA 1
ATOM 533 C C . VAL A 1 71 ? -10.090 -20.646 -13.692 1.00 58.06 71 VAL A C 1
ATOM 5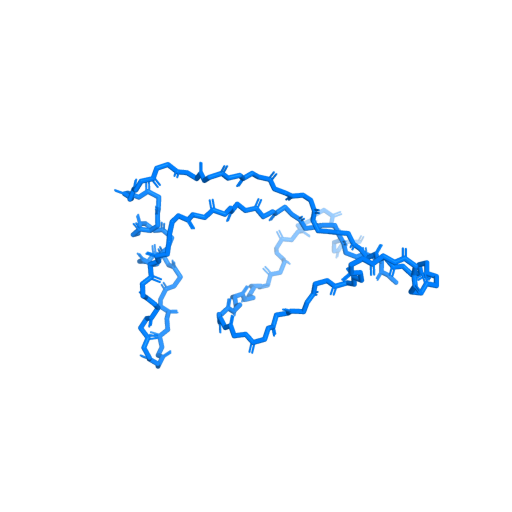35 O O . VAL A 1 71 ? -8.994 -21.030 -14.088 1.00 58.06 71 VAL A O 1
ATOM 538 N N . LEU A 1 72 ? -10.864 -21.432 -12.935 1.00 52.91 72 LEU A N 1
ATOM 539 C CA . LEU A 1 72 ? -10.456 -22.759 -12.442 1.00 52.91 72 LEU A CA 1
ATOM 540 C C . LEU A 1 72 ? -11.133 -23.946 -13.159 1.00 52.91 72 LEU A C 1
ATOM 542 O O . LEU A 1 72 ? -11.042 -25.070 -12.664 1.00 52.91 72 LEU A O 1
ATOM 546 N N . THR A 1 73 ? -11.780 -23.716 -14.306 1.00 45.78 73 THR A N 1
ATOM 547 C CA . THR A 1 73 ? -12.276 -24.767 -15.221 1.00 45.78 73 THR A CA 1
ATOM 548 C C . THR A 1 73 ? -11.465 -24.824 -16.499 1.00 45.78 73 THR A C 1
ATOM 550 O O . THR A 1 73 ? -11.285 -23.740 -17.098 1.00 45.78 73 THR A O 1
#

Nearest PDB structures (foldseek):
  6b44-assembly1_D  TM=3.808E-01  e=4.476E+00  Pseudomonas aeruginosa UCBPP-PA14
  7yhs-assembly1_I  TM=2.976E-01  e=3.916E+00  Pseudomonas aeruginosa

Secondary structure (DSSP, 8-state):
---EEEEEE-S--PPPSS---HHHHHHHHHTSSPPSEEEEEE---S-S-SS------S----------TTS--

pLDDT: mean 83.87, std 10.76, range [45.78, 96.25]

Solvent-accessible surface area (backbone atoms only — not comparable to full-atom values): 5367 Å² total; per-residue (Å²): 137,78,60,82,42,83,46,73,41,59,71,95,67,91,77,72,82,78,86,76,57,65,69,64,49,52,52,54,54,73,74,48,70,72,66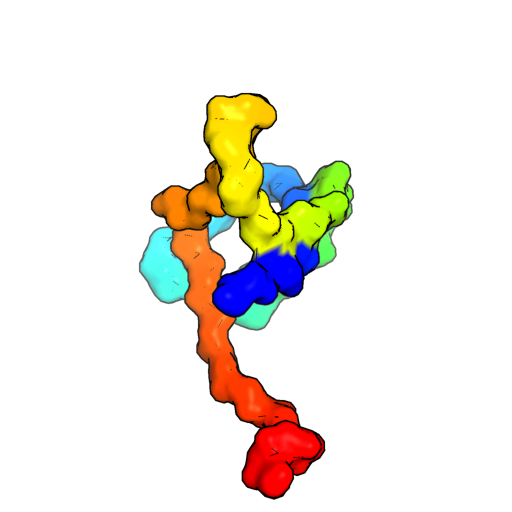,77,45,75,46,79,49,64,71,68,86,65,75,90,80,74,91,67,74,89,75,91,85,77,86,87,84,88,84,76,84,84,88,52,86,88,76,78,117

Mean predicted aligned error: 7.07 Å

Foldseek 3Di:
DKDKDKDFAAPDDDDDPDDDDDVVVVVVRVVDDDTPDIDIQIDDPPDPDDPDHDDCPDDDDDDDDDPDPVPPD

Sequence (73 aa):
MAAHIHSAVFPYQPLQTGRIELSATIQKIFNGPAPLAVMHLVTDDRPVIGLGESALVRGAAWFGVLQNPEVLT